Protein AF-A0A453H9D8-F1 (afdb_monomer_lite)

Sequence (63 aa):
MLPEAIAIVMAPTDTTRKHGIFHLTDPGGMGVIHDCQETGFHPHEEPLDGTSIYEHCSHVYMN

Secondary structure (DSSP, 8-state):
--TT--EEEE-TT-SS-SEEEEEE-TTHHHHHHHH----SS---PPPTTS--SEEE-SS----

Foldseek 3Di:
DDPPDWDKAADCPDPPDRIFIKDFDPPWLVVQVVPDPDDDDDDTDGGPVRDHRIDGDPPDDDD

Structure (mmCIF, N/CA/C/O backbone):
data_AF-A0A453H9D8-F1
#
_entry.id   AF-A0A453H9D8-F1
#
loop_
_atom_site.group_PDB
_atom_site.id
_atom_site.type_symbol
_atom_site.label_atom_id
_atom_site.label_alt_id
_atom_site.label_comp_id
_atom_site.label_asym_id
_atom_site.label_entity_id
_atom_site.label_seq_id
_atom_site.pdbx_PDB_ins_code
_atom_site.Cartn_x
_atom_site.Cartn_y
_atom_site.Cartn_z
_atom_site.occupancy
_atom_site.B_iso_or_equiv
_atom_site.auth_seq_id
_atom_site.auth_comp_id
_atom_site.auth_asym_id
_atom_site.auth_atom_id
_atom_site.pdbx_PDB_model_num
ATOM 1 N N . MET A 1 1 ? -11.741 -10.486 7.883 1.00 54.84 1 MET A N 1
ATOM 2 C CA . MET A 1 1 ? -12.242 -10.401 6.488 1.00 54.84 1 MET A CA 1
ATOM 3 C C . MET A 1 1 ? -11.081 -10.681 5.538 1.00 54.84 1 MET A C 1
ATOM 5 O O . MET A 1 1 ? -9.962 -10.754 6.016 1.00 54.84 1 MET A O 1
ATOM 9 N N . LEU A 1 2 ? -11.377 -10.970 4.267 1.00 56.56 2 LEU A N 1
ATOM 10 C CA . LEU A 1 2 ? -10.619 -11.826 3.336 1.00 56.56 2 LEU A CA 1
ATOM 11 C C . LEU A 1 2 ? -9.092 -11.570 3.303 1.00 56.56 2 LEU A C 1
ATOM 13 O O . LEU A 1 2 ? -8.685 -10.565 2.723 1.00 56.56 2 LEU A O 1
ATOM 17 N N . PRO A 1 3 ? -8.241 -12.497 3.799 1.00 61.59 3 PRO A N 1
ATOM 18 C CA . PRO A 1 3 ? -6.779 -12.445 3.605 1.00 61.59 3 PRO A CA 1
ATOM 19 C C . PRO A 1 3 ? -6.340 -12.454 2.125 1.00 61.59 3 PRO A C 1
ATOM 21 O O . PRO A 1 3 ? -5.156 -12.399 1.825 1.00 61.59 3 PRO A O 1
ATOM 24 N N . GLU A 1 4 ? -7.296 -12.538 1.204 1.00 73.94 4 GLU A N 1
ATOM 25 C CA . GLU A 1 4 ? -7.127 -12.638 -0.242 1.00 73.94 4 GLU A CA 1
ATOM 26 C C . GLU A 1 4 ? -7.158 -11.267 -0.946 1.00 73.94 4 GLU A C 1
ATOM 28 O O . GLU A 1 4 ? -6.865 -11.185 -2.139 1.00 73.94 4 GLU A O 1
ATOM 33 N N . ALA A 1 5 ? -7.543 -10.188 -0.250 1.00 84.75 5 ALA A N 1
ATOM 34 C CA . ALA A 1 5 ? -7.609 -8.855 -0.844 1.00 84.75 5 ALA A CA 1
ATOM 35 C C . 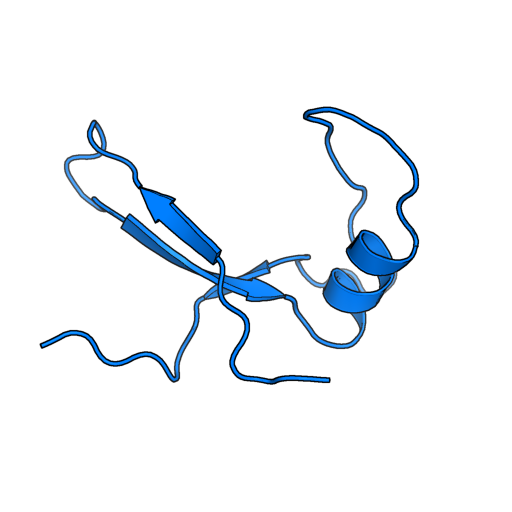ALA A 1 5 ? -6.206 -8.243 -0.986 1.00 84.75 5 ALA A C 1
ATOM 37 O O . ALA A 1 5 ? -5.499 -8.039 -0.000 1.00 84.75 5 ALA A O 1
ATOM 38 N N . ILE A 1 6 ? -5.832 -7.905 -2.222 1.00 90.81 6 ILE A N 1
ATOM 39 C CA . ILE A 1 6 ? -4.524 -7.335 -2.561 1.00 90.81 6 ILE A CA 1
ATOM 40 C C . ILE A 1 6 ? -4.668 -6.086 -3.435 1.00 90.81 6 ILE A C 1
ATOM 42 O O . ILE A 1 6 ? -5.595 -5.963 -4.236 1.00 90.81 6 ILE A O 1
ATOM 46 N N . ALA A 1 7 ? -3.703 -5.180 -3.315 1.00 91.00 7 ALA A N 1
ATOM 47 C CA . ALA A 1 7 ? -3.488 -4.053 -4.205 1.00 91.00 7 ALA A CA 1
ATOM 48 C C . ALA A 1 7 ? -2.276 -4.335 -5.101 1.00 91.00 7 ALA A C 1
ATOM 50 O O . ALA A 1 7 ? -1.197 -4.689 -4.620 1.00 91.00 7 ALA A O 1
ATOM 51 N N . ILE A 1 8 ? -2.443 -4.153 -6.411 1.00 93.62 8 ILE A N 1
ATOM 52 C CA . ILE A 1 8 ? -1.354 -4.254 -7.386 1.00 93.62 8 ILE A CA 1
ATOM 53 C C . ILE A 1 8 ? -1.033 -2.845 -7.872 1.00 93.62 8 ILE A C 1
ATOM 55 O O . ILE A 1 8 ? -1.861 -2.189 -8.502 1.00 93.62 8 ILE A O 1
ATOM 59 N N . VAL A 1 9 ? 0.182 -2.385 -7.588 1.00 93.62 9 VAL A N 1
ATOM 60 C CA . VAL A 1 9 ? 0.692 -1.096 -8.059 1.00 93.62 9 VAL A CA 1
ATOM 61 C C . VAL A 1 9 ? 1.589 -1.346 -9.256 1.00 93.62 9 VAL A C 1
ATOM 63 O O . VAL A 1 9 ? 2.565 -2.088 -9.161 1.00 93.62 9 VAL A O 1
ATOM 66 N N . MET A 1 10 ? 1.273 -0.707 -10.378 1.00 94.69 10 MET A N 1
ATOM 67 C CA . MET A 1 10 ? 2.070 -0.780 -11.599 1.00 94.69 10 MET A CA 1
ATOM 68 C C . MET A 1 10 ? 2.944 0.467 -11.716 1.00 94.69 10 MET A C 1
ATOM 70 O O . MET A 1 10 ? 2.440 1.587 -11.666 1.00 94.69 10 MET A O 1
ATOM 74 N N . ALA A 1 11 ? 4.245 0.271 -11.919 1.00 95.44 11 ALA A N 1
ATOM 75 C CA . ALA A 1 11 ? 5.231 1.333 -12.091 1.00 95.44 11 ALA A CA 1
ATOM 76 C C . ALA A 1 11 ? 5.927 1.167 -13.458 1.00 95.44 11 ALA A C 1
ATOM 78 O O . ALA A 1 11 ? 7.062 0.698 -13.535 1.00 95.44 11 ALA A O 1
ATOM 79 N N . PRO A 1 12 ? 5.251 1.509 -14.574 1.00 92.44 12 PRO A N 1
ATOM 80 C CA . PRO A 1 12 ? 5.739 1.212 -15.925 1.00 92.44 12 PRO A CA 1
ATOM 81 C C . PRO A 1 12 ? 7.039 1.944 -16.290 1.00 92.44 12 PRO A C 1
ATOM 83 O O . PRO A 1 12 ? 7.765 1.500 -17.177 1.00 92.44 12 PRO A O 1
ATOM 86 N N . THR A 1 13 ? 7.331 3.059 -15.623 1.00 95.31 13 THR A N 1
ATOM 87 C CA . THR A 1 13 ? 8.548 3.856 -15.824 1.00 95.31 13 THR A CA 1
ATOM 88 C C . THR A 1 13 ? 9.688 3.466 -14.883 1.00 95.31 13 THR A C 1
ATOM 90 O O . THR A 1 13 ? 10.803 3.947 -15.069 1.00 95.31 13 THR A O 1
ATOM 93 N N . ASP A 1 14 ? 9.436 2.622 -13.878 1.00 94.12 14 ASP A N 1
ATOM 94 C CA . ASP A 1 14 ? 10.474 2.136 -12.969 1.00 94.12 14 ASP A CA 1
ATOM 95 C C . ASP A 1 14 ? 11.202 0.949 -13.615 1.00 94.12 14 ASP A C 1
ATOM 97 O O . ASP A 1 14 ? 10.637 -0.120 -13.866 1.00 94.12 14 ASP A O 1
ATOM 101 N N . THR A 1 15 ? 12.484 1.152 -13.914 1.00 92.81 15 THR A N 1
ATOM 102 C CA . THR A 1 15 ? 13.333 0.151 -14.570 1.00 92.81 15 THR A CA 1
ATOM 103 C C . THR A 1 15 ? 13.796 -0.957 -13.624 1.00 92.81 15 THR A C 1
ATOM 105 O O . THR A 1 15 ? 14.256 -1.997 -14.095 1.00 92.81 15 THR A O 1
ATOM 108 N N . THR A 1 16 ? 13.659 -0.764 -12.311 1.00 93.06 16 THR A N 1
ATOM 109 C CA . THR A 1 16 ?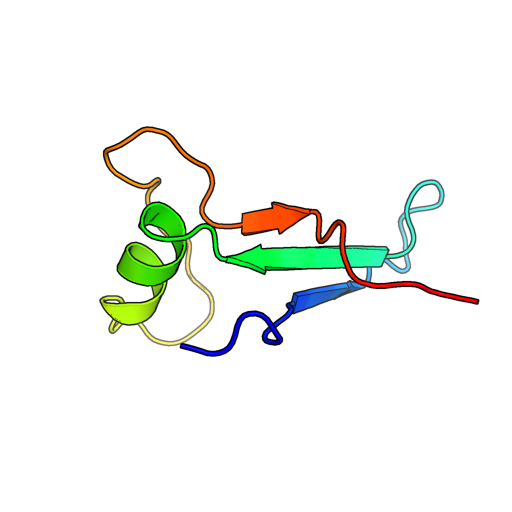 14.117 -1.688 -11.266 1.00 93.06 16 THR A CA 1
ATOM 110 C C . THR A 1 16 ? 12.975 -2.499 -10.661 1.00 93.06 16 THR A C 1
ATOM 112 O O . THR A 1 16 ? 13.158 -3.674 -10.340 1.00 93.06 16 THR A O 1
ATOM 115 N N . ARG A 1 17 ? 11.778 -1.910 -10.550 1.00 88.06 17 ARG A N 1
ATOM 116 C CA . ARG A 1 17 ? 10.592 -2.541 -9.962 1.00 88.06 17 ARG A CA 1
ATOM 117 C C . ARG A 1 17 ? 9.333 -2.169 -10.745 1.00 88.06 17 ARG A C 1
ATOM 119 O O . ARG A 1 17 ? 8.659 -1.196 -10.447 1.00 88.06 17 ARG A O 1
ATOM 126 N N . LYS A 1 18 ? 8.972 -3.004 -11.722 1.00 91.19 18 LYS A N 1
ATOM 127 C CA . LYS A 1 18 ? 7.829 -2.751 -12.625 1.00 91.19 18 LYS A CA 1
ATOM 128 C C . LYS A 1 18 ? 6.461 -2.794 -11.942 1.00 91.19 18 LYS A C 1
ATOM 130 O O . LYS A 1 18 ? 5.494 -2.246 -12.470 1.00 91.19 18 LYS A O 1
ATOM 135 N N . HIS A 1 19 ? 6.357 -3.505 -10.825 1.00 93.25 19 HIS A N 1
ATOM 136 C CA . HIS A 1 19 ? 5.126 -3.625 -10.058 1.00 93.25 19 HIS A CA 1
ATOM 137 C C . HIS A 1 19 ? 5.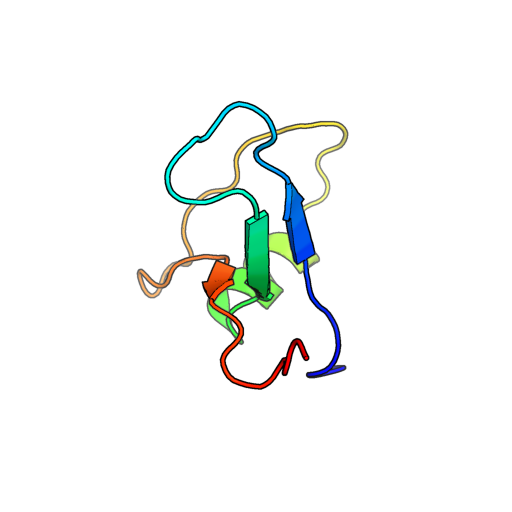421 -3.952 -8.591 1.00 93.25 19 HIS A C 1
ATOM 139 O O . HIS A 1 19 ? 6.511 -4.415 -8.249 1.00 93.25 19 HIS A O 1
ATOM 145 N N . GLY A 1 20 ? 4.429 -3.738 -7.733 1.00 92.62 20 GLY A N 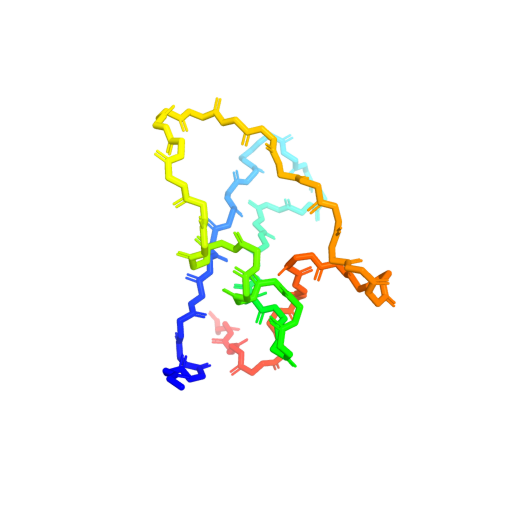1
ATOM 146 C CA . GLY A 1 20 ? 4.409 -4.222 -6.359 1.00 92.62 20 GLY A CA 1
ATOM 147 C C . GLY A 1 20 ? 3.035 -4.779 -6.012 1.00 92.62 20 GLY A C 1
ATOM 148 O O . GLY A 1 20 ? 2.021 -4.271 -6.487 1.00 92.62 20 GLY A O 1
ATOM 149 N N . ILE A 1 21 ? 3.018 -5.830 -5.197 1.00 93.94 21 ILE A N 1
ATOM 150 C CA . ILE A 1 21 ? 1.800 -6.430 -4.655 1.00 93.94 21 ILE A CA 1
ATOM 151 C C . ILE A 1 21 ? 1.785 -6.171 -3.156 1.00 93.94 21 ILE A C 1
ATOM 153 O O . ILE A 1 21 ? 2.776 -6.451 -2.471 1.00 93.94 21 ILE A O 1
ATOM 157 N N . PHE A 1 22 ? 0.672 -5.644 -2.667 1.00 93.12 22 PHE A N 1
ATOM 158 C CA . PHE A 1 22 ? 0.512 -5.209 -1.290 1.00 93.12 22 PHE A CA 1
ATOM 159 C C . PHE A 1 22 ? -0.812 -5.693 -0.717 1.00 93.12 22 PHE A C 1
ATOM 161 O O . PHE A 1 22 ? -1.778 -5.863 -1.456 1.00 93.12 22 PHE A O 1
ATOM 168 N N . HIS A 1 23 ? -0.868 -5.880 0.593 1.00 92.06 23 HIS A N 1
ATOM 169 C CA . HIS A 1 23 ? -2.125 -6.031 1.322 1.00 92.06 23 HIS A CA 1
ATOM 170 C C . HIS A 1 23 ? -2.176 -5.016 2.456 1.00 92.06 23 HIS A C 1
ATOM 172 O O . HIS A 1 23 ? -1.154 -4.427 2.818 1.00 92.06 23 HIS A O 1
ATOM 178 N N . LEU A 1 24 ? -3.377 -4.788 2.981 1.00 91.69 24 LEU A N 1
ATOM 179 C CA . LEU A 1 24 ? -3.552 -3.978 4.177 1.00 91.69 24 LEU A CA 1
ATOM 180 C C . LEU A 1 24 ? -3.014 -4.737 5.388 1.00 91.69 24 LEU A C 1
ATOM 182 O O . LEU A 1 24 ? -3.231 -5.947 5.516 1.00 91.69 24 LEU A O 1
ATOM 186 N N . THR A 1 25 ? -2.334 -4.014 6.271 1.00 91.50 25 THR A N 1
ATOM 187 C CA . THR A 1 25 ? -1.966 -4.539 7.585 1.00 91.50 25 THR A CA 1
ATOM 188 C C . THR A 1 25 ? -3.222 -4.685 8.447 1.00 91.50 25 THR A C 1
ATOM 190 O O . THR A 1 25 ? -4.143 -3.869 8.380 1.00 91.50 25 THR A O 1
ATOM 193 N N . ASP A 1 26 ? -3.280 -5.740 9.256 1.00 87.88 26 ASP A N 1
ATOM 194 C CA . ASP A 1 26 ? -4.398 -6.037 10.159 1.00 87.88 26 ASP A CA 1
ATOM 195 C C . ASP A 1 26 ? -3.851 -6.094 11.597 1.00 87.88 26 ASP A C 1
ATOM 197 O O . ASP A 1 26 ? -2.968 -6.915 11.864 1.00 87.88 26 ASP A O 1
ATOM 201 N N . PRO A 1 27 ? -4.296 -5.217 12.520 1.00 88.38 27 PRO A N 1
ATOM 202 C CA . PRO A 1 27 ? -5.467 -4.332 12.419 1.00 88.38 27 PRO A CA 1
ATOM 203 C C . PRO A 1 27 ? -5.222 -2.930 11.838 1.00 88.38 27 PRO A C 1
ATOM 205 O O . PRO A 1 27 ? -6.191 -2.283 11.443 1.00 88.38 27 PRO A O 1
ATOM 208 N N . GLY A 1 28 ? -3.977 -2.443 11.792 1.00 90.81 28 GLY A N 1
ATOM 209 C CA . GLY A 1 28 ? -3.656 -1.027 11.551 1.00 90.81 28 GLY A CA 1
ATOM 210 C C . GLY A 1 28 ? -4.240 -0.444 10.260 1.00 90.81 28 GLY A C 1
ATOM 211 O O . GLY A 1 28 ? -5.139 0.399 10.295 1.00 90.81 28 GLY A O 1
ATOM 212 N N . GLY A 1 29 ? -3.747 -0.894 9.106 1.00 91.19 29 GLY A N 1
ATOM 213 C CA . GLY A 1 29 ? -4.172 -0.396 7.798 1.00 91.19 29 GLY A CA 1
ATOM 214 C C . GLY A 1 29 ? -5.633 -0.692 7.475 1.00 91.19 29 GLY A C 1
ATOM 215 O O . GLY A 1 29 ? -6.321 0.155 6.906 1.00 91.19 29 GLY A O 1
ATOM 216 N N . MET A 1 30 ? -6.130 -1.860 7.887 1.00 90.25 30 MET A N 1
ATOM 217 C CA . MET A 1 30 ? -7.540 -2.224 7.758 1.00 90.25 30 MET A CA 1
ATOM 218 C C . MET A 1 30 ? -8.452 -1.236 8.489 1.00 90.25 30 MET A C 1
ATOM 220 O O . MET A 1 30 ? -9.443 -0.807 7.905 1.00 90.25 30 MET A O 1
ATOM 224 N N . GLY A 1 31 ? -8.113 -0.848 9.723 1.00 90.44 31 GLY A N 1
ATOM 225 C CA . GLY A 1 31 ? -8.877 0.140 10.487 1.00 90.44 31 GLY A CA 1
ATOM 226 C C . GLY A 1 31 ? -8.872 1.516 9.822 1.00 90.44 31 GLY A C 1
ATOM 227 O O . GLY A 1 31 ? -9.934 2.079 9.571 1.00 90.44 31 GLY A O 1
ATOM 228 N N . VAL A 1 32 ? -7.686 2.015 9.449 1.00 92.88 32 VAL A N 1
ATOM 229 C CA . VAL A 1 32 ? -7.529 3.338 8.813 1.00 92.88 32 VAL A CA 1
ATOM 230 C C . VAL A 1 32 ? -8.352 3.457 7.528 1.00 92.88 32 VAL A C 1
ATOM 232 O O . VAL A 1 32 ? -9.060 4.444 7.338 1.00 92.88 32 VAL A O 1
ATOM 235 N N . ILE A 1 33 ? -8.286 2.454 6.647 1.00 91.69 33 ILE A N 1
ATOM 236 C CA . ILE A 1 33 ? -9.011 2.490 5.370 1.00 91.69 33 ILE A CA 1
ATOM 237 C C . ILE A 1 33 ? -10.511 2.239 5.557 1.00 91.69 33 ILE A C 1
ATOM 239 O O . ILE A 1 33 ? -11.315 2.851 4.858 1.00 91.69 33 ILE A O 1
ATOM 243 N N . HIS A 1 34 ? -10.906 1.363 6.485 1.00 90.06 34 HIS A N 1
ATOM 244 C CA . HIS A 1 34 ? -12.317 1.086 6.764 1.00 90.06 34 HIS A CA 1
ATOM 245 C C . HIS A 1 34 ? -13.058 2.319 7.305 1.00 90.06 34 HIS A C 1
ATOM 247 O O . HIS A 1 34 ? -14.196 2.573 6.911 1.00 90.06 34 HIS A O 1
ATOM 253 N N . ASP A 1 35 ? -12.417 3.082 8.192 1.00 91.88 35 ASP A N 1
ATOM 254 C CA . ASP A 1 35 ? -13.046 4.219 8.871 1.00 91.88 35 ASP A CA 1
ATOM 255 C C . ASP A 1 35 ? -12.999 5.518 8.043 1.00 91.88 35 ASP A C 1
ATOM 257 O O . ASP A 1 35 ? -13.688 6.490 8.369 1.00 91.88 35 ASP A O 1
ATOM 261 N N . CYS A 1 36 ? -12.243 5.540 6.940 1.00 93.06 36 CYS A N 1
ATOM 262 C CA . CYS A 1 36 ? -12.155 6.698 6.058 1.00 93.06 36 CYS A CA 1
ATOM 263 C C . CYS A 1 36 ? -13.460 6.935 5.273 1.00 93.06 36 CYS A C 1
ATOM 265 O O . CYS A 1 36 ? -14.015 6.035 4.645 1.00 93.06 36 CYS A O 1
ATOM 267 N N . GLN A 1 37 ? -13.941 8.181 5.287 1.00 96.00 37 GLN A N 1
ATOM 268 C CA . GLN A 1 37 ? -15.147 8.627 4.570 1.00 96.00 37 GLN A CA 1
ATOM 269 C C . GLN A 1 37 ? -14.840 9.669 3.480 1.00 96.00 37 GLN A C 1
ATOM 271 O O . GLN A 1 37 ? -15.755 10.199 2.844 1.00 96.00 37 GLN A O 1
ATOM 276 N N . GLU A 1 38 ? -13.565 10.011 3.279 1.00 95.75 38 GLU A N 1
ATOM 277 C CA . GLU A 1 38 ? -13.156 10.976 2.264 1.00 95.75 38 GLU A CA 1
ATOM 278 C C . GLU A 1 38 ? -13.294 10.392 0.852 1.00 95.75 38 GLU A C 1
ATOM 280 O O . GLU A 1 38 ? -13.229 9.184 0.621 1.00 95.75 38 GLU A O 1
ATOM 285 N N . THR A 1 39 ? -13.503 11.272 -0.126 1.00 94.62 39 THR A N 1
ATOM 286 C CA . THR A 1 39 ? -13.702 10.879 -1.526 1.00 94.62 39 THR A CA 1
ATOM 287 C C . THR A 1 39 ? -12.583 11.414 -2.404 1.00 94.62 39 THR A C 1
ATOM 289 O O . THR A 1 39 ? -11.956 12.428 -2.102 1.00 94.62 39 THR A O 1
ATOM 292 N N . GLY A 1 40 ? -12.337 10.736 -3.524 1.00 94.81 40 GLY A N 1
ATOM 293 C CA . GLY A 1 40 ? -11.216 11.059 -4.400 1.00 94.81 40 GLY A CA 1
ATOM 294 C C . GLY A 1 40 ? -9.877 10.576 -3.842 1.00 94.81 40 GLY A C 1
ATOM 295 O O . GLY A 1 40 ? -9.816 9.824 -2.873 1.00 94.81 40 GLY A O 1
ATOM 296 N N . PHE A 1 41 ? -8.791 10.976 -4.499 1.00 93.19 41 PHE A N 1
ATOM 297 C CA . PHE A 1 41 ? -7.440 10.572 -4.121 1.00 93.19 41 PHE A CA 1
ATOM 298 C C . PHE A 1 41 ? -6.882 11.506 -3.042 1.00 93.19 41 PHE A C 1
ATOM 300 O O . PHE A 1 41 ? -6.690 12.694 -3.302 1.00 93.19 41 PHE A O 1
ATOM 307 N N . HIS A 1 42 ? -6.623 10.964 -1.853 1.00 95.00 42 HIS A N 1
ATOM 308 C CA . HIS A 1 42 ? -6.173 11.714 -0.681 1.00 95.00 42 HIS A CA 1
ATOM 309 C C . HIS A 1 42 ? -5.204 10.873 0.179 1.00 95.00 42 HIS A C 1
ATOM 311 O O . HIS A 1 42 ? -5.222 9.637 0.110 1.00 95.00 42 HIS A O 1
ATOM 317 N N . PRO A 1 43 ? -4.310 11.520 0.951 1.00 94.00 43 PRO A N 1
ATOM 318 C CA . PRO A 1 43 ? -3.420 10.832 1.881 1.00 94.00 43 PRO A CA 1
ATOM 319 C C . PRO A 1 43 ? -4.175 10.346 3.127 1.00 94.00 43 PRO A C 1
ATOM 321 O O . PRO A 1 43 ? -5.179 10.932 3.509 1.00 94.00 43 PRO A O 1
ATOM 324 N N . HIS A 1 44 ? -3.654 9.309 3.783 1.00 92.62 44 HIS A N 1
ATOM 325 C CA . HIS A 1 44 ? -4.138 8.827 5.081 1.00 92.62 44 HIS A CA 1
ATOM 326 C C . HIS A 1 44 ? -3.027 8.962 6.126 1.00 92.62 44 HIS A C 1
ATOM 328 O O . HIS A 1 44 ? -1.850 8.806 5.793 1.00 92.62 44 HIS A O 1
ATOM 334 N N . GLU A 1 45 ? -3.399 9.241 7.375 1.00 89.12 45 GLU A N 1
ATOM 335 C CA . GLU A 1 45 ? -2.460 9.226 8.500 1.00 89.12 45 GLU A CA 1
ATOM 336 C C . GLU A 1 45 ? -2.029 7.794 8.845 1.00 89.12 45 GLU A C 1
ATOM 338 O O . GLU A 1 45 ? -2.753 6.828 8.587 1.00 89.12 45 GLU A O 1
ATOM 343 N N . GLU A 1 46 ? -0.833 7.650 9.418 1.00 87.69 46 GLU A N 1
ATOM 344 C CA . GLU A 1 46 ? -0.344 6.346 9.859 1.00 87.69 46 GLU A CA 1
ATOM 345 C C . GLU A 1 46 ? -1.180 5.807 11.037 1.00 87.69 46 GLU A C 1
ATOM 347 O O . GLU A 1 46 ? -1.605 6.576 11.905 1.00 87.69 46 GLU A O 1
ATOM 352 N N . PRO A 1 47 ? -1.402 4.482 11.096 1.00 88.94 47 PRO A N 1
ATOM 353 C CA . PRO A 1 47 ? -1.937 3.805 12.268 1.00 88.94 47 PRO A CA 1
ATOM 354 C C . PRO A 1 47 ? -1.260 4.230 13.582 1.00 88.94 47 PRO A C 1
ATOM 356 O O . PRO A 1 47 ? -0.046 4.422 13.651 1.00 88.94 47 PRO A O 1
ATOM 359 N N . LEU A 1 48 ? -2.041 4.302 14.666 1.00 85.88 48 LEU A N 1
ATOM 360 C CA . LEU A 1 48 ? -1.566 4.716 15.999 1.00 85.88 48 LEU A CA 1
ATOM 361 C C . LEU A 1 48 ? -0.452 3.824 16.572 1.00 85.88 48 LEU A C 1
ATOM 363 O O . 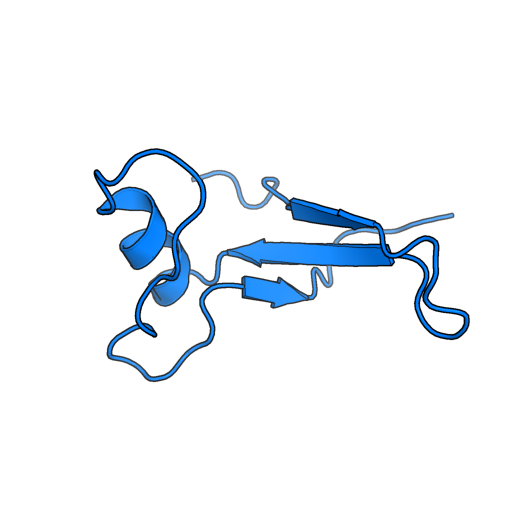LEU A 1 48 ? 0.289 4.253 17.456 1.00 85.88 48 LEU A O 1
ATOM 367 N N . ASP A 1 49 ? -0.355 2.581 16.104 1.00 85.88 49 ASP A N 1
ATOM 368 C CA . ASP A 1 49 ? 0.682 1.623 16.494 1.00 85.88 49 ASP A CA 1
ATOM 369 C C . ASP A 1 49 ? 2.002 1.800 15.717 1.00 85.88 49 ASP A C 1
ATOM 371 O O . ASP A 1 49 ? 2.972 1.091 15.990 1.00 85.88 49 ASP A O 1
ATOM 375 N N . GLY A 1 50 ? 2.060 2.757 14.783 1.00 87.00 50 GLY A N 1
ATOM 376 C CA . GLY A 1 50 ? 3.231 3.050 13.958 1.00 87.00 50 GLY A CA 1
ATOM 377 C C . GLY A 1 50 ? 3.476 2.036 12.839 1.00 87.00 50 GLY A C 1
ATOM 378 O O . GLY A 1 50 ? 4.550 2.038 12.236 1.00 87.00 50 GLY A O 1
ATOM 379 N N . THR A 1 51 ? 2.523 1.139 12.574 1.00 89.50 51 THR A N 1
ATOM 380 C CA . THR A 1 51 ? 2.603 0.223 11.431 1.00 89.50 51 THR A CA 1
ATOM 381 C C . THR A 1 51 ? 2.288 0.951 10.125 1.00 89.50 51 THR A C 1
ATOM 383 O O . THR A 1 51 ? 1.612 1.975 10.111 1.00 89.50 51 THR A O 1
ATOM 386 N N . SER A 1 52 ? 2.767 0.436 8.990 1.00 92.31 52 SER A N 1
ATOM 387 C CA . SER A 1 52 ? 2.361 0.962 7.685 1.00 92.31 52 SER A CA 1
ATOM 388 C C . SER A 1 52 ? 0.938 0.517 7.345 1.00 92.31 52 SER A C 1
ATOM 390 O O . SER A 1 52 ? 0.517 -0.575 7.712 1.00 92.31 52 SER A O 1
ATOM 392 N N . ILE A 1 53 ? 0.197 1.324 6.579 1.00 93.44 53 ILE A N 1
ATOM 393 C CA . ILE A 1 53 ? -1.151 0.947 6.104 1.00 93.44 53 ILE A CA 1
ATOM 394 C C . ILE A 1 53 ? -1.086 -0.282 5.183 1.00 93.44 53 ILE A C 1
ATOM 396 O O . ILE A 1 53 ? -1.942 -1.162 5.237 1.00 93.44 53 ILE A O 1
ATOM 400 N N . TYR A 1 54 ? -0.050 -0.348 4.347 1.00 92.56 54 TYR A N 1
ATOM 401 C CA . TYR A 1 54 ? 0.184 -1.430 3.399 1.00 92.56 54 TYR A CA 1
ATOM 402 C C . TYR A 1 54 ? 1.509 -2.125 3.692 1.00 92.56 54 TYR A C 1
ATOM 404 O O . TYR A 1 54 ? 2.492 -1.472 4.052 1.00 92.56 54 TYR A O 1
ATOM 412 N N . GLU A 1 55 ? 1.564 -3.430 3.450 1.00 92.44 55 GLU A N 1
ATOM 413 C CA . GLU A 1 55 ? 2.801 -4.209 3.446 1.00 92.44 55 GLU A CA 1
ATOM 414 C C . GLU A 1 55 ? 2.880 -5.119 2.214 1.00 92.44 55 GLU A C 1
ATOM 416 O O . GLU A 1 55 ? 1.884 -5.374 1.533 1.00 92.44 55 GLU A O 1
ATOM 421 N N . HIS A 1 56 ? 4.089 -5.569 1.875 1.00 91.94 56 HIS A N 1
ATOM 422 C CA . HIS A 1 56 ? 4.298 -6.432 0.715 1.00 91.94 56 HIS A CA 1
ATOM 423 C C . HIS A 1 56 ? 3.636 -7.802 0.912 1.00 91.94 56 HIS A C 1
ATOM 425 O O . HIS A 1 56 ? 3.894 -8.489 1.897 1.00 91.94 56 HIS A O 1
ATOM 431 N N . CYS A 1 57 ? 2.850 -8.242 -0.075 1.00 89.19 57 CYS A N 1
ATOM 432 C CA . CYS A 1 57 ? 2.256 -9.578 -0.063 1.00 89.19 57 CYS A CA 1
ATOM 433 C C . CYS A 1 57 ? 3.328 -10.665 -0.163 1.00 89.19 57 CYS A C 1
ATOM 435 O O . CYS A 1 57 ? 4.009 -10.780 -1.182 1.00 89.19 57 CYS A O 1
ATOM 437 N N . SER A 1 58 ? 3.422 -11.510 0.863 1.00 83.75 58 SER A N 1
ATOM 438 C CA . SER A 1 58 ? 4.317 -12.676 0.891 1.00 83.75 58 SER A CA 1
ATOM 439 C C . SER A 1 58 ? 3.675 -13.960 0.353 1.00 83.75 58 SER A C 1
ATOM 441 O O . SER A 1 58 ? 4.383 -14.911 0.031 1.00 83.75 58 SER A O 1
ATOM 443 N N . HIS A 1 59 ? 2.344 -13.999 0.238 1.00 81.69 59 HIS A N 1
ATOM 444 C CA . HIS A 1 59 ? 1.581 -15.201 -0.119 1.00 81.69 59 HIS A CA 1
ATOM 445 C C . HIS A 1 59 ? 1.119 -15.248 -1.587 1.00 81.69 59 HIS A C 1
ATOM 447 O O . HIS A 1 59 ? 0.476 -16.213 -1.994 1.00 81.69 59 HIS A O 1
ATOM 453 N N . VAL A 1 60 ? 1.421 -14.223 -2.392 1.00 84.00 60 VAL A N 1
ATOM 454 C CA . VAL A 1 60 ? 1.080 -14.200 -3.823 1.00 84.00 60 VAL A CA 1
ATOM 455 C C . VAL A 1 60 ? 2.262 -14.721 -4.631 1.00 84.00 60 VAL A C 1
ATOM 457 O O . VAL A 1 60 ? 3.342 -14.135 -4.620 1.00 84.00 60 VAL A O 1
ATOM 460 N N . TYR A 1 61 ? 2.049 -15.823 -5.348 1.00 80.44 61 TYR A N 1
ATOM 461 C CA . TY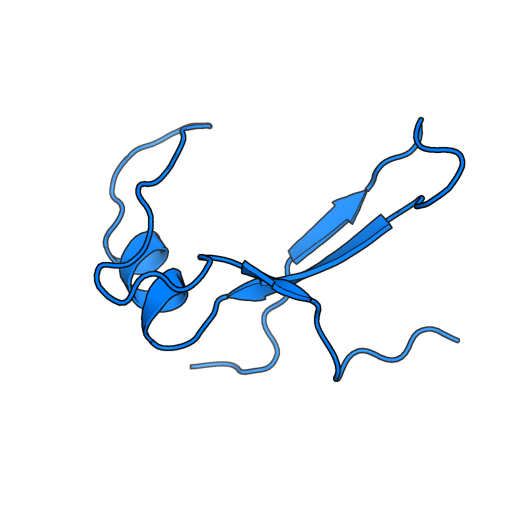R A 1 61 ? 3.046 -16.421 -6.232 1.00 80.44 61 TYR A CA 1
ATOM 462 C C . TYR A 1 61 ? 2.823 -15.971 -7.682 1.00 80.44 61 TYR A C 1
ATOM 464 O O . TYR A 1 61 ? 1.718 -16.103 -8.208 1.00 80.44 61 TYR A O 1
ATOM 472 N N . MET A 1 62 ? 3.871 -15.461 -8.331 1.00 77.38 62 MET A N 1
ATOM 473 C CA . MET A 1 62 ? 3.883 -15.130 -9.760 1.00 77.38 62 MET A CA 1
ATOM 474 C C . MET A 1 62 ? 4.831 -16.091 -10.485 1.00 77.38 62 MET A C 1
ATOM 476 O O . MET A 1 62 ? 5.994 -16.200 -10.097 1.00 77.38 62 MET A O 1
ATOM 480 N N . ASN A 1 63 ? 4.317 -16.792 -11.500 1.00 66.25 63 ASN A N 1
ATOM 481 C CA . ASN A 1 63 ? 5.066 -17.719 -12.360 1.00 66.25 63 ASN A CA 1
ATOM 482 C C . ASN A 1 63 ? 5.509 -17.041 -13.659 1.00 66.25 63 ASN A C 1
ATOM 484 O O . ASN A 1 63 ? 4.700 -16.246 -14.193 1.00 66.25 63 ASN A O 1
#

pLDDT: mean 88.57, std 8.7, range [54.84, 96.0]

Organism: Aegilops tauschii subsp. strangulata (NCBI:txid200361)

Radius of gyration: 13.24 Å; chains: 1; bounding box: 29×29×32 Å